Protein AF-A0A7D7QKU8-F1 (afdb_monomer_lite)

Sequence (83 aa):
MAKLKTLTERIRSWAHGTGKYATAEFKWFTEEGFKC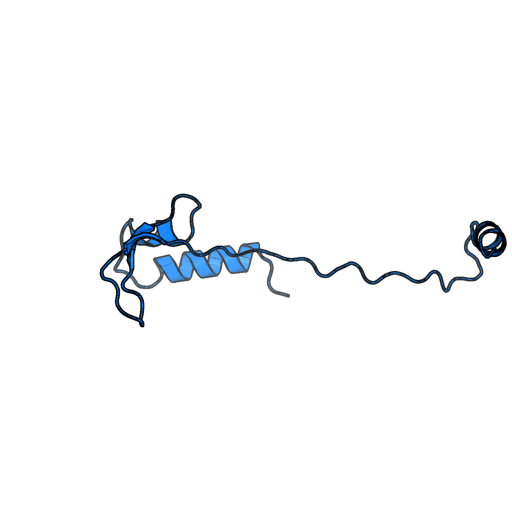EVLPVKGGGWIKGRFRFRLEFVPDEPEVIQPTDPKSPLADLRSHLDV

Secondary structure (DSSP, 8-state):
---HHHHHHHHHHHHHTTS---SSGGGGGSTT-EEEEE--TT-S--EEEEE-------PPPPP------TT-TTHHHHTTS--

Radius of gyration: 24.79 Å; chains: 1; bounding box: 47×61×51 Å

pLDDT: mean 74.31, std 13.81, range [48.66, 97.0]

Foldseek 3Di:
DDDPVNVVVVVVCVVVVPPDDPDQPCQQADPNAHWDWDADPVGPDTHTDGHHDDDDDDDDDPDPPPCPPCPDPCNVVVVVPPD

InterPro domains:
  IPR014971 KGK [PF08872] (24-80)

Structure (mmCIF, N/CA/C/O backbone):
data_AF-A0A7D7QKU8-F1
#
_entry.id   AF-A0A7D7QKU8-F1
#
loop_
_atom_site.group_PDB
_atom_site.id
_atom_site.type_symbol
_atom_site.label_atom_id
_atom_site.label_alt_id
_atom_site.label_comp_id
_atom_site.label_asym_id
_atom_site.label_entity_id
_atom_site.label_seq_id
_atom_site.p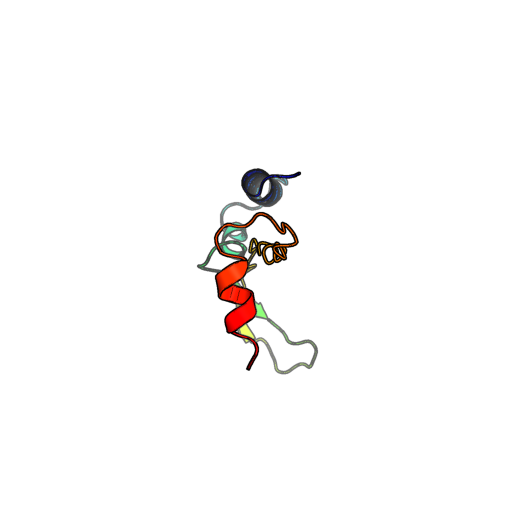dbx_PDB_ins_code
_atom_site.Cartn_x
_atom_site.Cartn_y
_atom_site.Cartn_z
_atom_site.occupancy
_atom_site.B_iso_or_equiv
_atom_site.auth_seq_id
_atom_site.auth_comp_id
_atom_site.auth_asym_id
_atom_site.auth_atom_id
_atom_site.pdbx_PDB_model_num
ATOM 1 N N . MET A 1 1 ? 4.978 0.980 -24.543 1.00 50.25 1 MET A N 1
ATOM 2 C CA . MET A 1 1 ? 5.343 0.428 -23.219 1.00 50.25 1 MET A CA 1
ATOM 3 C C . MET A 1 1 ? 5.472 1.566 -22.218 1.00 50.25 1 MET A C 1
ATOM 5 O O . MET A 1 1 ? 6.250 2.483 -22.461 1.00 50.25 1 MET A O 1
ATOM 9 N N . ALA A 1 2 ? 4.688 1.554 -21.140 1.00 54.06 2 ALA A N 1
ATOM 10 C CA . ALA A 1 2 ? 4.845 2.523 -20.057 1.00 54.06 2 ALA A CA 1
ATOM 11 C C . ALA A 1 2 ? 5.989 2.068 -19.138 1.00 54.06 2 ALA A C 1
ATOM 13 O O . ALA A 1 2 ? 6.037 0.910 -18.737 1.00 54.06 2 ALA A O 1
ATOM 14 N N . LYS A 1 3 ? 6.933 2.963 -18.839 1.00 73.62 3 LYS A N 1
ATOM 15 C CA . LYS A 1 3 ? 8.081 2.665 -17.971 1.00 73.62 3 LYS A CA 1
ATOM 16 C C . LYS A 1 3 ? 7.648 2.761 -16.504 1.00 73.62 3 LYS A C 1
ATOM 18 O O . LYS A 1 3 ? 6.896 3.669 -16.158 1.00 73.62 3 LYS A O 1
ATOM 23 N N . LEU A 1 4 ? 8.165 1.887 -15.636 1.00 67.88 4 LEU A N 1
ATOM 24 C CA . LEU A 1 4 ? 7.839 1.845 -14.198 1.00 67.88 4 LEU A CA 1
ATOM 25 C C . LEU A 1 4 ? 7.972 3.218 -13.517 1.00 67.88 4 LEU A C 1
ATOM 27 O O . LEU A 1 4 ? 7.102 3.624 -12.757 1.00 67.88 4 LEU A O 1
ATOM 31 N N . LYS A 1 5 ? 9.008 3.985 -13.877 1.00 67.44 5 LYS A N 1
ATOM 32 C CA . LYS A 1 5 ? 9.216 5.358 -13.395 1.00 67.44 5 LYS A CA 1
ATOM 33 C C . LYS A 1 5 ? 8.012 6.268 -13.680 1.00 67.44 5 LYS A C 1
ATOM 35 O O . LYS A 1 5 ? 7.562 6.980 -12.792 1.00 67.44 5 LYS A O 1
ATOM 40 N N . THR A 1 6 ? 7.438 6.173 -14.878 1.00 70.06 6 THR A N 1
ATOM 41 C CA . THR A 1 6 ? 6.251 6.934 -15.294 1.00 70.06 6 THR A CA 1
ATOM 42 C C . THR A 1 6 ? 4.99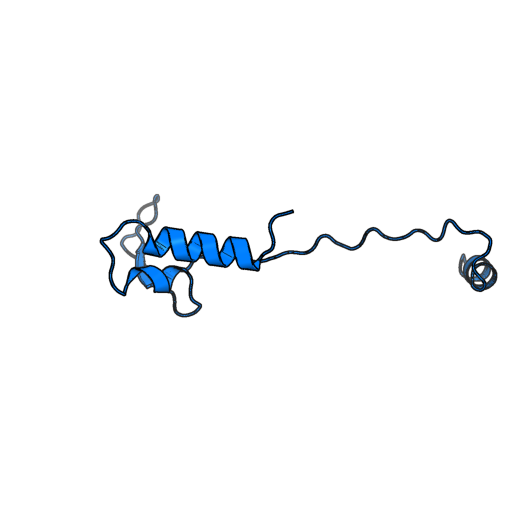1 6.488 -14.548 1.00 70.06 6 THR A C 1
ATOM 44 O O . THR A 1 6 ? 4.127 7.316 -14.271 1.00 70.06 6 THR A O 1
ATOM 47 N N . LEU A 1 7 ? 4.874 5.203 -14.194 1.00 69.00 7 LEU A N 1
ATOM 48 C CA . LEU A 1 7 ? 3.774 4.702 -13.363 1.00 69.00 7 LEU A CA 1
ATOM 49 C C . LEU A 1 7 ? 3.869 5.266 -11.942 1.00 69.00 7 LEU A C 1
ATOM 51 O O . LEU A 1 7 ? 2.901 5.841 -11.451 1.00 69.00 7 LEU A O 1
ATOM 55 N N . THR A 1 8 ? 5.045 5.180 -11.318 1.00 68.38 8 THR A N 1
ATOM 56 C CA . THR A 1 8 ? 5.292 5.734 -9.980 1.00 68.38 8 THR A CA 1
ATOM 57 C C . THR A 1 8 ? 5.054 7.243 -9.948 1.00 68.38 8 THR A C 1
ATOM 59 O O . THR A 1 8 ? 4.395 7.748 -9.040 1.00 68.38 8 THR A O 1
ATOM 62 N N . GLU A 1 9 ? 5.527 7.970 -10.962 1.00 69.44 9 GLU A N 1
ATOM 63 C CA . GLU A 1 9 ? 5.298 9.412 -11.106 1.00 69.44 9 GLU A CA 1
ATOM 64 C C . GLU A 1 9 ? 3.812 9.746 -11.283 1.00 69.44 9 GLU A C 1
ATOM 66 O O . GLU A 1 9 ? 3.337 10.706 -10.681 1.00 69.44 9 GLU A O 1
ATOM 71 N N . ARG A 1 10 ? 3.048 8.944 -12.037 1.00 67.75 10 ARG A N 1
ATOM 72 C CA . ARG A 1 10 ? 1.599 9.143 -12.204 1.00 67.75 10 ARG A CA 1
ATOM 73 C C . ARG A 1 10 ? 0.803 8.820 -10.950 1.00 67.75 10 ARG A C 1
ATOM 75 O O . ARG A 1 10 ? -0.105 9.573 -10.630 1.00 67.75 10 ARG A O 1
ATOM 82 N N . ILE A 1 11 ? 1.152 7.760 -10.225 1.00 72.38 11 ILE A N 1
ATOM 83 C CA . ILE A 1 11 ? 0.512 7.412 -8.946 1.00 72.38 11 ILE A CA 1
ATOM 84 C C . ILE A 1 11 ? 0.781 8.510 -7.918 1.00 72.38 11 ILE A C 1
ATOM 86 O O . ILE A 1 11 ? -0.138 8.981 -7.251 1.00 72.38 11 ILE A O 1
ATOM 90 N N . ARG A 1 12 ? 2.025 8.995 -7.854 1.00 67.81 12 ARG A N 1
ATOM 91 C CA . ARG A 1 12 ? 2.402 10.127 -7.005 1.00 67.81 12 ARG A CA 1
ATOM 92 C C . ARG A 1 12 ? 1.681 11.412 -7.421 1.00 67.81 12 ARG A C 1
ATOM 94 O O . ARG A 1 12 ? 1.144 12.112 -6.571 1.00 67.81 12 ARG A O 1
ATOM 101 N N . SER A 1 13 ? 1.630 11.718 -8.717 1.00 67.19 13 SER A N 1
ATOM 102 C CA . SER A 1 13 ? 0.908 12.882 -9.239 1.00 67.19 13 SER A CA 1
ATOM 103 C C . SER A 1 13 ? -0.597 12.779 -9.020 1.00 67.19 13 SER A C 1
ATOM 105 O O . SER A 1 13 ? -1.221 13.808 -8.819 1.00 67.19 13 SER A O 1
ATOM 107 N N . TRP A 1 14 ? -1.189 11.586 -9.051 1.00 65.44 14 TRP A N 1
ATOM 108 C CA . TRP A 1 14 ? -2.598 11.365 -8.724 1.00 65.44 14 TRP A CA 1
ATOM 109 C C . TRP A 1 14 ? -2.850 11.606 -7.233 1.00 65.44 14 TRP A C 1
ATOM 111 O O . TRP A 1 14 ? -3.745 12.372 -6.891 1.00 65.44 14 TRP A O 1
ATOM 121 N N . ALA A 1 15 ? -1.983 11.081 -6.363 1.00 62.62 15 ALA A N 1
ATOM 122 C CA . ALA A 1 15 ? -2.037 11.342 -4.924 1.00 62.62 15 ALA A CA 1
ATOM 123 C C . ALA A 1 15 ? -1.861 12.837 -4.576 1.00 62.62 15 ALA A C 1
ATOM 125 O O . ALA A 1 15 ? -2.413 13.312 -3.589 1.00 62.62 15 ALA A O 1
ATOM 126 N N . HIS A 1 16 ? -1.117 13.601 -5.385 1.00 62.53 16 HIS A N 1
ATOM 127 C CA . HIS A 1 16 ? -0.955 15.052 -5.209 1.00 62.53 16 HIS A CA 1
ATOM 128 C C . HIS A 1 16 ? -1.965 15.908 -6.004 1.00 62.53 16 HIS A C 1
ATOM 130 O O . HIS A 1 16 ? -2.133 17.090 -5.710 1.00 62.53 16 HIS A O 1
ATOM 136 N N . GLY A 1 17 ? -2.617 15.346 -7.024 1.00 55.41 17 GLY A N 1
ATOM 137 C CA . GLY A 1 17 ? -3.229 16.081 -8.140 1.00 55.41 17 GLY A CA 1
ATOM 138 C C . GLY A 1 17 ? -4.646 16.594 -7.914 1.00 55.41 17 GLY A C 1
ATOM 139 O O . GLY A 1 17 ? -5.181 17.294 -8.768 1.00 55.41 17 GLY A O 1
ATOM 140 N N . THR A 1 18 ? -5.257 16.302 -6.769 1.00 51.75 18 THR A N 1
ATOM 141 C CA . THR A 1 18 ? -6.591 16.811 -6.414 1.00 51.75 18 THR A CA 1
ATOM 142 C C . THR A 1 18 ? -6.582 17.522 -5.060 1.00 51.75 18 THR A C 1
ATOM 144 O O . THR A 1 18 ? -7.440 17.311 -4.214 1.00 51.75 18 THR A O 1
ATOM 147 N N . GLY A 1 19 ? -5.583 18.375 -4.831 1.00 50.47 19 GLY A N 1
ATOM 148 C CA . GLY A 1 19 ? -5.760 19.655 -4.138 1.00 50.47 19 GLY A CA 1
ATOM 149 C C . GLY A 1 19 ? -6.265 19.719 -2.687 1.00 50.47 19 GLY A C 1
ATOM 150 O O . GLY A 1 19 ? -6.613 20.827 -2.287 1.00 50.47 19 GLY A O 1
ATOM 151 N N . LYS A 1 20 ? -6.325 18.648 -1.877 1.00 48.66 20 LYS A N 1
ATOM 152 C CA . LYS A 1 20 ? -6.802 18.784 -0.474 1.00 48.66 20 LYS A CA 1
ATOM 153 C C . LYS A 1 20 ? -6.095 17.993 0.626 1.00 48.66 20 LYS A C 1
ATOM 155 O O . LYS A 1 20 ? -6.404 18.239 1.788 1.00 48.66 20 LYS A O 1
ATOM 160 N N . TYR A 1 21 ? -5.124 17.132 0.332 1.00 49.50 21 TYR A N 1
ATOM 161 C CA . TYR A 1 21 ? -4.538 16.290 1.378 1.00 49.50 21 TYR A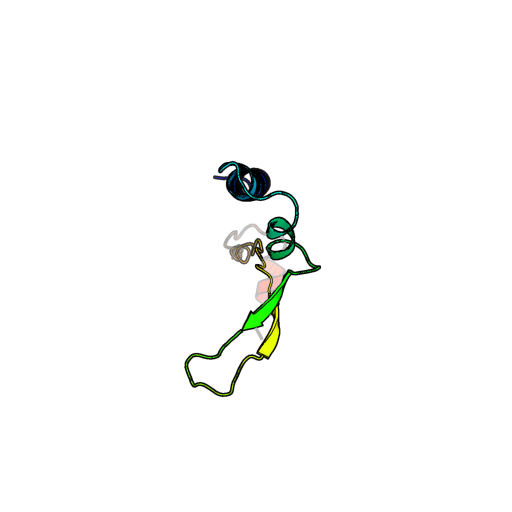 CA 1
ATOM 162 C C . TYR A 1 21 ? -3.047 16.538 1.540 1.00 49.50 21 TYR A C 1
ATOM 164 O O . TYR A 1 21 ? -2.183 15.928 0.910 1.00 49.50 21 TYR A O 1
ATOM 172 N N . ALA A 1 22 ? -2.751 17.492 2.417 1.00 50.84 22 ALA A N 1
ATOM 173 C CA . ALA A 1 22 ? -1.421 17.649 2.960 1.00 50.84 22 ALA A CA 1
ATOM 174 C C . ALA A 1 22 ? -1.063 16.402 3.797 1.00 50.84 22 ALA A C 1
ATOM 176 O O . ALA A 1 22 ? -1.806 15.973 4.678 1.00 50.84 22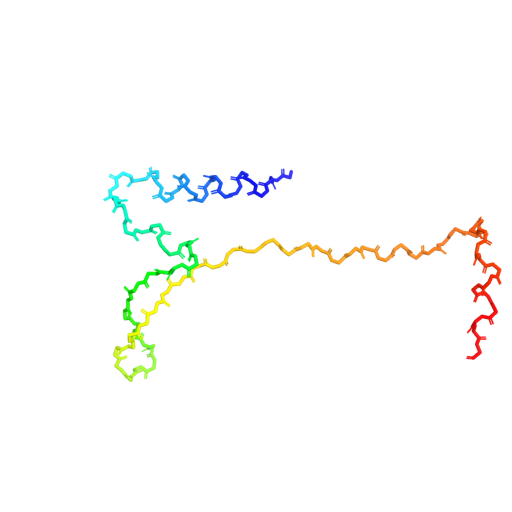 ALA A O 1
ATOM 177 N N . THR A 1 23 ? 0.106 15.840 3.485 1.00 56.88 23 THR A N 1
ATOM 178 C CA . THR A 1 23 ? 1.037 15.118 4.376 1.00 56.88 23 THR A CA 1
ATOM 179 C C . THR A 1 23 ? 0.666 13.747 4.973 1.00 56.88 23 THR A C 1
ATOM 181 O O . THR A 1 23 ? 1.591 12.973 5.220 1.00 56.88 23 THR A O 1
ATOM 184 N N . ALA A 1 24 ? -0.601 13.364 5.153 1.00 56.34 24 ALA A N 1
ATOM 185 C CA . ALA A 1 24 ? -0.957 12.086 5.804 1.00 56.34 24 ALA A CA 1
ATOM 186 C C . ALA A 1 24 ? -1.159 10.900 4.833 1.00 56.34 24 ALA A C 1
ATOM 188 O O . ALA A 1 24 ? -0.827 9.755 5.149 1.00 56.34 24 ALA A O 1
ATOM 189 N N . GLU A 1 25 ? -1.663 11.171 3.631 1.00 60.25 25 GLU A N 1
ATOM 190 C CA . GLU A 1 25 ? -2.173 10.147 2.704 1.00 60.25 25 GLU A CA 1
ATOM 191 C C . GLU A 1 25 ? -1.104 9.511 1.805 1.00 60.25 25 GLU A C 1
ATOM 193 O O . GLU A 1 25 ? -1.349 8.511 1.135 1.00 60.25 25 GLU A O 1
ATOM 198 N N . PHE A 1 26 ? 0.132 10.009 1.838 1.00 65.69 26 PHE A N 1
ATOM 199 C CA . PHE A 1 26 ? 1.232 9.356 1.126 1.00 65.69 26 PHE A CA 1
ATOM 200 C C . PHE A 1 26 ? 1.729 8.094 1.844 1.00 65.69 26 PHE A C 1
ATOM 202 O O . PHE A 1 26 ? 2.234 7.178 1.200 1.00 65.69 26 PHE A O 1
ATOM 209 N N . LYS A 1 27 ? 1.552 8.006 3.172 1.00 71.50 27 LYS A N 1
ATOM 210 C CA . LYS A 1 27 ? 2.058 6.883 3.983 1.00 71.50 27 LYS A CA 1
ATOM 211 C C . LYS A 1 27 ? 1.471 5.530 3.589 1.00 71.50 27 LYS A C 1
ATOM 213 O O . LYS A 1 27 ? 2.081 4.498 3.831 1.00 71.50 27 LYS A O 1
ATOM 218 N N . TRP A 1 28 ? 0.312 5.534 2.940 1.00 77.31 28 TRP A N 1
ATOM 219 C CA . TRP A 1 28 ? -0.320 4.339 2.396 1.00 77.31 28 TRP A CA 1
ATOM 220 C C . TRP A 1 28 ? 0.550 3.677 1.322 1.00 77.31 28 TRP A C 1
ATOM 222 O O . TRP A 1 28 ? 0.490 2.466 1.176 1.00 77.31 28 TRP A O 1
ATOM 232 N N . PHE A 1 29 ? 1.376 4.444 0.607 1.00 75.75 29 PHE A N 1
ATOM 233 C CA . PHE A 1 29 ? 2.263 3.963 -0.458 1.00 75.75 29 PHE A CA 1
ATOM 234 C C . PHE A 1 29 ? 3.728 3.839 -0.015 1.00 75.75 29 PHE A C 1
ATOM 236 O O . PHE A 1 29 ? 4.608 3.637 -0.850 1.00 75.75 29 PHE A O 1
ATOM 243 N N . THR A 1 30 ? 4.014 3.988 1.282 1.00 76.88 30 THR A N 1
ATOM 244 C CA . THR A 1 30 ? 5.356 3.790 1.842 1.00 76.88 30 THR A CA 1
ATOM 245 C C . THR A 1 30 ? 5.408 2.530 2.696 1.00 76.88 30 THR A C 1
ATOM 247 O O . THR A 1 30 ? 4.387 1.993 3.128 1.00 76.88 30 THR A O 1
ATOM 250 N N . GLU A 1 31 ? 6.624 2.078 3.000 1.00 83.19 31 GLU A N 1
ATOM 251 C CA . GLU A 1 31 ? 6.838 0.954 3.916 1.00 83.19 31 GLU A CA 1
ATOM 252 C C . GLU A 1 31 ? 6.282 1.220 5.325 1.00 83.19 31 GLU A C 1
ATOM 254 O O . GLU A 1 31 ? 5.895 0.272 6.010 1.00 83.19 31 GLU A O 1
ATOM 259 N N . GLU A 1 32 ? 6.198 2.494 5.738 1.00 85.00 32 GLU A N 1
ATOM 260 C CA . GLU A 1 32 ? 5.657 2.908 7.040 1.00 85.00 32 GLU A CA 1
ATOM 261 C C . GLU A 1 32 ? 4.179 2.519 7.192 1.00 85.00 32 GLU A C 1
ATOM 263 O O . GLU A 1 32 ? 3.760 2.118 8.281 1.00 85.00 32 GLU A O 1
ATOM 268 N N . GLY A 1 33 ? 3.399 2.609 6.109 1.00 84.06 33 GLY A N 1
ATOM 269 C CA . GLY A 1 33 ? 1.952 2.428 6.142 1.00 84.06 33 GLY A CA 1
ATOM 270 C C . GLY A 1 33 ? 1.220 3.524 6.923 1.00 84.06 33 GLY A C 1
ATOM 271 O O . GLY A 1 33 ? 1.808 4.364 7.611 1.00 84.06 33 GLY A O 1
ATOM 272 N N . PHE A 1 34 ? -0.107 3.510 6.850 1.00 86.81 34 PHE A N 1
ATOM 273 C CA . PHE A 1 34 ? -0.963 4.429 7.592 1.00 86.81 34 PHE A CA 1
ATOM 274 C C . PHE A 1 34 ? -1.595 3.732 8.800 1.00 86.81 34 PHE A C 1
ATOM 276 O O . PHE A 1 34 ? -2.172 2.656 8.662 1.00 86.81 34 PHE A O 1
ATOM 283 N N . LYS A 1 35 ? -1.480 4.324 9.998 1.00 91.50 35 LYS A N 1
ATOM 284 C CA . LYS A 1 35 ? -2.107 3.791 11.220 1.00 91.50 35 LYS A CA 1
ATOM 285 C C . LYS A 1 35 ? -3.621 3.983 11.149 1.00 91.50 35 LYS A C 1
ATOM 287 O O . LYS A 1 35 ? -4.081 5.115 11.042 1.00 91.50 35 LYS A O 1
ATOM 292 N N . CYS A 1 36 ? -4.379 2.899 11.255 1.00 91.25 36 CYS A N 1
ATOM 293 C CA . CYS A 1 36 ? -5.837 2.935 11.185 1.00 91.25 36 CYS A CA 1
ATOM 294 C C . CYS A 1 36 ? -6.472 1.754 11.926 1.00 91.25 36 CYS A C 1
ATOM 296 O O . CYS A 1 36 ? -5.784 0.873 12.448 1.00 91.25 36 CYS A O 1
ATOM 298 N N . GLU A 1 37 ? -7.800 1.740 11.945 1.00 95.25 37 GLU A N 1
ATOM 299 C CA . GLU A 1 37 ? -8.609 0.612 12.386 1.00 95.25 37 GLU A CA 1
ATOM 300 C C . GLU A 1 37 ? -9.422 0.069 11.211 1.00 95.25 37 GLU A C 1
ATOM 302 O O . GLU A 1 37 ? -9.898 0.840 10.378 1.00 95.25 37 GLU A O 1
ATOM 307 N N . VAL A 1 38 ? -9.575 -1.253 11.132 1.00 93.38 38 VAL A N 1
ATOM 308 C CA . VAL A 1 38 ? -10.392 -1.919 10.108 1.00 93.38 38 VAL A CA 1
ATOM 309 C C . VAL A 1 38 ? -11.499 -2.708 10.790 1.00 93.38 38 VAL A C 1
ATOM 311 O O . VAL A 1 38 ? -11.237 -3.461 11.726 1.00 93.38 38 VAL A O 1
ATOM 314 N N . LEU A 1 39 ? -12.730 -2.546 10.308 1.00 95.06 39 LEU A N 1
ATOM 315 C CA . LEU A 1 39 ? -13.880 -3.339 10.728 1.00 95.06 39 LEU A CA 1
ATOM 316 C C . LEU A 1 39 ? -14.098 -4.482 9.723 1.00 95.06 39 LEU A C 1
ATOM 318 O O . LEU A 1 39 ? -14.415 -4.207 8.562 1.00 95.06 39 LEU A O 1
ATOM 322 N N . PRO A 1 40 ? -13.934 -5.757 10.115 1.00 92.81 40 PRO A N 1
ATOM 323 C CA . PRO A 1 40 ? -14.199 -6.874 9.220 1.00 92.81 40 PRO A CA 1
ATOM 324 C C . PRO A 1 40 ? -15.683 -6.955 8.855 1.00 92.81 40 PRO A C 1
ATOM 326 O O . PRO A 1 40 ? -16.557 -6.765 9.699 1.00 92.81 40 PRO A O 1
ATOM 329 N N . VAL A 1 41 ? -15.976 -7.345 7.612 1.00 94.12 41 VAL A N 1
ATOM 330 C CA . VAL A 1 41 ? -17.360 -7.509 7.121 1.00 94.12 41 VAL A CA 1
ATOM 331 C C . VAL A 1 41 ? -18.145 -8.540 7.942 1.00 94.12 41 VAL A C 1
ATOM 333 O O . VAL A 1 41 ? -19.351 -8.416 8.113 1.00 94.12 41 VAL A O 1
ATOM 336 N N . LYS A 1 42 ? -17.458 -9.545 8.498 1.00 94.31 42 LYS A N 1
ATOM 337 C CA . LYS A 1 42 ? -18.058 -10.585 9.349 1.00 94.31 42 LYS A CA 1
ATOM 338 C C . LYS A 1 42 ? -18.320 -10.126 10.795 1.00 94.31 42 LYS A C 1
ATOM 340 O O . LYS A 1 42 ? -18.715 -10.945 11.619 1.00 94.31 42 LYS A O 1
ATOM 345 N N . GLY A 1 43 ? -18.091 -8.851 11.119 1.00 90.31 43 GLY A N 1
ATOM 346 C CA . GLY A 1 43 ? -18.123 -8.344 12.490 1.00 90.31 43 GLY A CA 1
ATOM 347 C C . GLY A 1 43 ? -16.851 -8.691 13.275 1.00 90.31 43 GLY A C 1
ATOM 348 O O . GLY A 1 43 ? -15.816 -9.005 12.691 1.00 90.31 43 GLY A O 1
ATOM 349 N N . GLY A 1 44 ? -16.918 -8.608 14.608 1.00 91.56 44 GLY A N 1
ATOM 350 C CA . GLY A 1 44 ? -15.770 -8.853 15.500 1.00 91.56 44 GLY A CA 1
ATOM 351 C C . GLY A 1 44 ? -15.069 -7.593 16.026 1.00 91.56 44 GLY A C 1
ATOM 352 O O . GLY A 1 44 ? -14.074 -7.704 16.733 1.00 91.56 44 GLY A O 1
ATOM 353 N N . GLY A 1 45 ? -15.613 -6.407 15.734 1.00 96.44 45 GLY A N 1
ATOM 354 C CA . GLY A 1 45 ? -15.116 -5.125 16.240 1.00 96.44 45 GLY A CA 1
ATOM 355 C C . GLY A 1 45 ? -14.001 -4.504 15.393 1.00 96.44 45 GLY A C 1
ATOM 356 O O . GLY A 1 45 ? -13.589 -5.044 14.368 1.00 96.44 45 GLY A O 1
ATOM 357 N N . TRP A 1 46 ? -13.546 -3.323 15.815 1.00 97.00 46 TRP A N 1
ATOM 358 C CA . TRP A 1 46 ? -12.477 -2.578 15.150 1.00 97.00 46 TRP A CA 1
ATOM 359 C C . TRP A 1 46 ? -11.107 -3.175 15.474 1.00 97.00 46 TRP A C 1
ATOM 361 O O . TRP A 1 46 ? -10.760 -3.368 16.639 1.00 97.00 46 TRP A O 1
ATOM 371 N N . ILE A 1 47 ? -10.310 -3.436 14.438 1.00 96.56 47 ILE A N 1
ATOM 372 C CA . ILE A 1 47 ? -8.963 -3.995 14.562 1.00 96.56 47 ILE A CA 1
ATOM 373 C C . ILE A 1 47 ? -7.941 -2.898 14.280 1.00 96.56 47 ILE A C 1
ATOM 375 O O . ILE A 1 47 ? -7.840 -2.421 13.150 1.00 96.56 47 ILE A O 1
ATOM 379 N N . LYS A 1 48 ? -7.154 -2.526 15.294 1.00 96.62 48 LYS A N 1
ATOM 380 C CA . LYS A 1 48 ? -6.042 -1.569 15.169 1.00 96.62 48 LYS A CA 1
ATOM 381 C C . LYS A 1 48 ? -4.887 -2.168 14.380 1.00 96.62 48 LYS A C 1
ATOM 383 O O . LYS A 1 48 ? -4.460 -3.289 14.645 1.00 96.62 48 LYS A O 1
ATOM 388 N N . GLY A 1 49 ? -4.324 -1.388 13.466 1.00 94.62 49 GLY A N 1
ATOM 389 C CA . GLY A 1 49 ? -3.176 -1.815 12.681 1.00 94.62 49 GLY A CA 1
ATOM 390 C C . GLY A 1 49 ? -2.597 -0.719 11.798 1.00 94.62 49 GLY A C 1
ATOM 391 O O . GLY A 1 49 ? -2.751 0.480 12.051 1.00 94.62 49 GLY A O 1
ATOM 392 N N . ARG A 1 50 ? -1.885 -1.156 10.760 1.00 92.25 50 ARG A N 1
ATOM 393 C CA . ARG A 1 50 ? -1.373 -0.298 9.693 1.00 92.25 50 ARG A CA 1
ATOM 394 C C . ARG A 1 50 ? -1.803 -0.847 8.346 1.00 92.25 50 ARG A C 1
ATOM 396 O O . ARG A 1 50 ? -1.666 -2.044 8.110 1.00 92.25 50 ARG A O 1
ATOM 403 N N . PHE A 1 51 ? -2.277 0.033 7.477 1.00 87.50 51 PHE A N 1
ATOM 404 C CA . PHE A 1 51 ? -2.658 -0.303 6.113 1.00 87.50 51 PHE A CA 1
ATOM 405 C C . PHE A 1 51 ? -1.644 0.277 5.124 1.00 87.50 51 PHE A C 1
ATOM 407 O O . PHE A 1 51 ? -1.226 1.429 5.264 1.00 87.50 51 PHE A O 1
ATOM 414 N N . ARG A 1 52 ? -1.240 -0.516 4.125 1.00 89.12 52 ARG A N 1
ATOM 415 C CA . ARG A 1 52 ? -0.344 -0.078 3.047 1.00 89.12 52 ARG A CA 1
ATOM 416 C C . ARG A 1 52 ? -0.668 -0.763 1.720 1.00 89.12 52 ARG A C 1
ATOM 418 O O . ARG A 1 52 ? -1.028 -1.937 1.703 1.00 89.12 52 ARG A O 1
ATOM 425 N N . PHE A 1 53 ? -0.482 -0.038 0.625 1.00 83.06 53 PHE A N 1
ATOM 426 C CA . PHE A 1 53 ? -0.494 -0.540 -0.741 1.00 83.06 53 PHE A CA 1
ATOM 427 C C . PHE A 1 53 ? 0.933 -0.887 -1.161 1.00 83.06 53 PHE A C 1
ATOM 429 O O . PHE A 1 53 ? 1.826 -0.043 -1.103 1.00 83.06 53 PHE A O 1
ATOM 436 N N . ARG A 1 54 ? 1.141 -2.127 -1.610 1.00 82.75 54 ARG A N 1
ATOM 437 C CA . ARG A 1 54 ? 2.410 -2.578 -2.185 1.00 82.75 54 ARG A CA 1
ATOM 438 C C . ARG A 1 54 ? 2.234 -2.732 -3.690 1.00 82.75 54 ARG A C 1
ATOM 440 O O . ARG A 1 54 ? 1.360 -3.469 -4.134 1.00 82.75 54 ARG A O 1
ATOM 447 N N . LEU A 1 55 ? 3.046 -2.012 -4.453 1.00 77.00 55 LEU A N 1
ATOM 448 C CA . LEU A 1 55 ? 3.095 -2.092 -5.909 1.00 77.00 55 LEU A CA 1
ATOM 449 C C . LEU A 1 55 ? 4.436 -2.703 -6.285 1.00 77.00 55 LEU A C 1
ATOM 451 O O . LEU A 1 55 ? 5.479 -2.168 -5.910 1.00 77.00 55 LEU A O 1
ATOM 455 N N . GLU A 1 56 ? 4.409 -3.812 -7.010 1.00 79.94 56 GLU A N 1
ATOM 456 C CA . GLU A 1 56 ? 5.614 -4.535 -7.399 1.00 79.94 56 GLU A CA 1
ATOM 457 C C . GLU A 1 56 ? 5.659 -4.705 -8.909 1.00 79.94 56 GLU A C 1
ATOM 459 O O . GLU A 1 56 ? 4.636 -4.918 -9.559 1.00 79.94 56 GLU A O 1
ATOM 464 N N . PHE A 1 57 ? 6.865 -4.597 -9.461 1.00 83.56 57 PHE A N 1
ATOM 465 C CA . PHE A 1 57 ? 7.129 -5.051 -10.813 1.00 83.56 57 PHE A CA 1
ATOM 466 C C . PHE A 1 57 ? 7.559 -6.511 -10.736 1.00 83.56 57 PHE A C 1
ATOM 468 O O . PHE A 1 57 ? 8.613 -6.814 -10.177 1.00 83.56 57 PHE A O 1
ATOM 475 N N . VAL A 1 58 ? 6.733 -7.391 -11.286 1.00 85.69 58 VAL A N 1
ATOM 476 C CA . VAL A 1 58 ? 7.046 -8.808 -11.440 1.00 85.69 58 VAL A CA 1
ATOM 477 C C . VAL A 1 58 ? 7.440 -9.001 -12.902 1.00 85.69 58 VAL A C 1
ATOM 479 O O . VAL A 1 58 ? 6.569 -8.856 -13.760 1.00 85.69 58 VAL A O 1
ATOM 482 N N . PRO A 1 59 ? 8.732 -9.208 -13.218 1.00 86.19 59 PRO A N 1
ATOM 483 C CA . PRO A 1 59 ? 9.127 -9.524 -14.581 1.00 86.19 59 PRO A CA 1
ATOM 484 C C . PRO A 1 59 ? 8.554 -10.886 -14.969 1.00 86.19 59 PRO A C 1
ATOM 486 O O . PRO A 1 59 ? 8.504 -11.791 -14.135 1.00 86.19 59 PRO A O 1
ATOM 489 N N . ASP A 1 60 ? 8.157 -11.027 -16.230 1.00 87.94 60 ASP A N 1
ATOM 490 C CA . ASP A 1 60 ? 7.816 -12.334 -16.779 1.00 87.94 60 ASP A CA 1
ATOM 491 C C . ASP A 1 60 ? 9.034 -13.264 -16.678 1.00 87.94 60 ASP A C 1
ATOM 493 O O . ASP A 1 60 ? 10.186 -12.819 -16.797 1.00 87.94 60 ASP A O 1
ATOM 497 N N . GLU A 1 61 ? 8.785 -14.554 -16.441 1.00 85.62 61 GLU A N 1
ATOM 498 C CA . GLU A 1 61 ? 9.842 -15.556 -16.548 1.00 85.62 61 GLU A CA 1
ATOM 499 C C . GLU A 1 61 ? 10.441 -15.472 -17.958 1.00 85.62 61 GLU A C 1
ATOM 501 O O . GLU A 1 61 ? 9.690 -15.364 -18.933 1.00 85.62 61 GLU A O 1
ATOM 506 N N . PRO A 1 62 ? 11.780 -15.466 -18.094 1.00 82.00 62 PRO A N 1
ATOM 507 C CA . PRO A 1 62 ? 12.392 -15.403 -19.408 1.00 82.00 62 PRO A CA 1
ATOM 508 C C . PRO A 1 62 ? 11.882 -16.583 -20.227 1.00 82.00 62 PRO A C 1
ATOM 510 O O . PRO A 1 62 ? 11.949 -17.725 -19.768 1.00 82.00 62 PRO A O 1
ATOM 513 N N . GLU A 1 63 ? 11.381 -16.307 -21.435 1.00 78.50 63 GLU A N 1
ATOM 514 C CA . GLU A 1 63 ? 11.043 -17.367 -22.376 1.00 78.50 63 GLU A CA 1
ATOM 515 C C . GLU A 1 63 ? 12.258 -18.287 -22.483 1.00 78.50 63 GLU A C 1
ATOM 517 O O . GLU A 1 63 ? 13.365 -17.843 -22.807 1.00 78.50 63 GLU A O 1
ATOM 522 N N . VAL A 1 64 ? 12.070 -19.560 -22.127 1.00 72.44 64 VAL A N 1
ATOM 523 C CA . VAL A 1 64 ? 13.120 -20.563 -22.256 1.00 72.44 64 VAL A CA 1
ATOM 524 C C . VAL A 1 64 ? 13.450 -20.614 -23.735 1.00 72.44 64 VAL A C 1
ATOM 526 O O . VAL A 1 64 ? 12.687 -21.163 -24.530 1.00 72.44 64 VAL A O 1
ATOM 529 N N . ILE A 1 65 ? 14.579 -20.013 -24.108 1.00 67.69 65 ILE A N 1
ATOM 530 C CA . ILE A 1 65 ? 15.149 -20.152 -25.438 1.00 67.69 65 ILE A CA 1
ATOM 531 C C . ILE A 1 65 ? 15.522 -21.626 -25.535 1.00 67.69 65 ILE A C 1
ATOM 533 O O . ILE A 1 65 ? 16.602 -22.033 -25.106 1.00 67.69 65 ILE A O 1
ATOM 537 N N . GLN A 1 66 ? 14.595 -22.451 -26.022 1.00 63.31 66 GLN A N 1
ATOM 538 C CA . GLN A 1 66 ? 14.927 -23.807 -26.412 1.00 63.31 66 GLN A CA 1
ATOM 539 C C . GLN A 1 66 ? 16.023 -23.662 -27.466 1.00 63.31 66 GLN A C 1
ATOM 541 O O . GLN A 1 66 ? 15.813 -22.959 -28.458 1.00 63.31 66 GLN A O 1
ATOM 546 N N . PRO A 1 67 ? 17.213 -24.245 -27.259 1.00 59.69 67 PRO A N 1
ATOM 547 C CA . PRO A 1 67 ? 18.242 -24.231 -28.277 1.00 59.69 67 PRO A CA 1
ATOM 548 C C . PRO A 1 67 ? 17.782 -25.133 -29.430 1.00 59.69 67 PRO A C 1
ATOM 550 O O . PRO A 1 67 ? 18.165 -26.292 -29.513 1.00 59.69 67 PRO A O 1
ATOM 553 N N . THR A 1 68 ? 16.954 -24.606 -30.330 1.00 58.69 68 THR A N 1
ATOM 554 C CA . THR A 1 68 ? 16.624 -25.226 -31.622 1.00 58.69 68 THR A CA 1
ATOM 555 C C . THR A 1 68 ? 17.684 -24.918 -32.674 1.00 58.69 68 THR A C 1
ATOM 557 O O . THR A 1 68 ? 17.432 -25.100 -33.860 1.00 58.69 68 THR A O 1
ATOM 560 N N . ASP A 1 69 ? 18.854 -24.419 -32.267 1.00 59.97 69 ASP A N 1
ATOM 561 C CA . ASP A 1 69 ? 19.952 -24.141 -33.180 1.00 59.97 69 ASP A CA 1
ATOM 562 C C . ASP A 1 69 ? 20.877 -25.370 -33.257 1.00 59.97 69 ASP A C 1
ATOM 564 O O . ASP A 1 69 ? 21.696 -25.585 -32.352 1.00 59.97 69 ASP A O 1
ATOM 568 N N . PRO A 1 70 ? 20.772 -26.200 -34.314 1.00 59.50 70 PRO A N 1
ATOM 569 C CA . PRO A 1 70 ? 21.601 -27.394 -34.481 1.00 59.50 70 PRO A CA 1
ATOM 570 C C . PRO A 1 70 ? 23.093 -27.067 -34.659 1.00 59.50 70 PRO A C 1
ATOM 572 O O . PRO A 1 70 ? 23.908 -27.980 -34.733 1.00 59.50 70 PRO A O 1
ATOM 575 N N . LYS A 1 71 ? 23.476 -25.782 -34.729 1.00 64.00 71 LYS A N 1
ATOM 576 C CA . LYS A 1 71 ? 24.873 -25.324 -34.804 1.00 64.00 71 LYS A CA 1
ATOM 577 C C . LYS A 1 71 ? 25.444 -24.858 -33.463 1.00 64.00 71 LYS A C 1
ATOM 579 O O . LYS A 1 71 ? 26.516 -24.252 -33.443 1.00 64.00 71 LYS A O 1
ATOM 584 N N . SER A 1 72 ? 24.760 -25.099 -32.342 1.00 69.06 72 SER A N 1
ATOM 585 C CA . SER A 1 72 ? 25.345 -24.810 -31.030 1.00 69.06 72 SER A CA 1
ATOM 586 C C . SER A 1 72 ? 26.609 -25.664 -30.832 1.00 69.06 72 SER A C 1
ATOM 588 O O . SER A 1 72 ? 26.509 -26.886 -30.895 1.00 69.06 72 SER A O 1
ATOM 590 N N . PRO A 1 73 ? 27.777 -25.075 -30.508 1.00 70.31 73 PRO A N 1
ATOM 591 C CA . PRO A 1 73 ? 29.006 -25.833 -30.228 1.00 70.31 73 PRO A CA 1
ATOM 592 C C . PRO A 1 73 ? 28.870 -26.821 -29.060 1.00 70.31 73 PRO A C 1
ATOM 594 O O . PRO A 1 73 ? 29.710 -27.689 -28.868 1.00 70.31 73 PRO A O 1
ATOM 597 N N . LEU A 1 74 ? 27.822 -26.657 -28.247 1.00 72.31 74 LE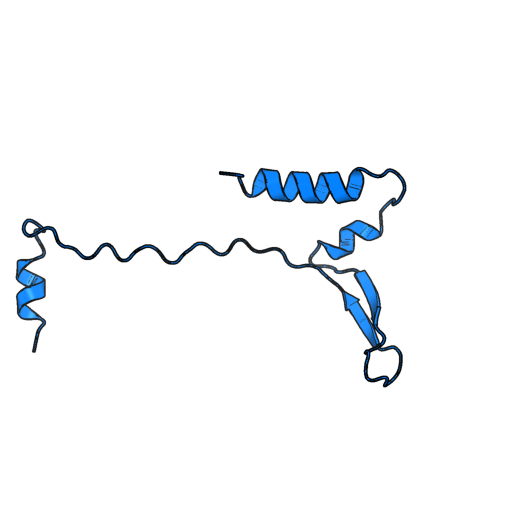U A N 1
ATOM 598 C CA . LEU A 1 74 ? 27.505 -27.501 -27.098 1.00 72.31 74 LEU A CA 1
ATOM 599 C C . LEU A 1 74 ? 26.348 -28.474 -27.394 1.00 72.31 74 LEU A C 1
ATOM 601 O O . LEU A 1 74 ? 25.820 -29.079 -26.463 1.00 72.31 74 LEU A O 1
ATOM 605 N N . ALA A 1 75 ? 25.888 -28.582 -28.647 1.00 70.06 75 ALA A N 1
ATOM 606 C CA . ALA A 1 75 ? 24.837 -29.524 -29.041 1.00 70.06 75 ALA A CA 1
ATOM 607 C C . ALA A 1 75 ? 25.283 -30.977 -28.808 1.00 70.06 75 ALA A C 1
ATOM 609 O O . ALA A 1 75 ? 24.559 -31.734 -28.166 1.00 70.06 75 ALA A O 1
ATOM 610 N N . ASP A 1 76 ? 26.516 -31.306 -29.202 1.00 74.31 76 ASP A N 1
ATOM 611 C CA . ASP A 1 76 ? 27.099 -32.650 -29.081 1.00 74.31 76 ASP A CA 1
ATOM 612 C C . ASP A 1 76 ? 27.191 -33.140 -27.626 1.00 74.31 76 ASP A C 1
ATOM 614 O O . ASP A 1 76 ? 27.062 -34.326 -27.338 1.00 74.31 76 ASP A O 1
ATOM 618 N N . LEU A 1 77 ? 27.378 -32.227 -26.670 1.00 74.56 77 LEU A N 1
ATOM 619 C CA . LEU A 1 77 ? 27.446 -32.576 -25.248 1.00 74.56 77 LEU A CA 1
ATOM 620 C C . LEU A 1 77 ? 26.070 -32.914 -24.668 1.00 74.56 77 LEU A C 1
ATOM 622 O O . LEU A 1 77 ? 25.973 -33.718 -23.745 1.00 74.56 77 LEU A O 1
ATOM 626 N N . ARG A 1 78 ? 25.001 -32.311 -25.201 1.00 74.00 78 ARG A N 1
ATOM 627 C CA . ARG A 1 78 ? 23.634 -32.535 -24.715 1.00 74.00 78 ARG A CA 1
ATOM 628 C C . ARG A 1 78 ? 23.081 -33.879 -25.178 1.00 74.00 78 ARG A C 1
ATOM 630 O O . ARG A 1 78 ? 22.407 -34.530 -24.392 1.00 74.00 78 ARG A O 1
ATOM 637 N N . SER A 1 79 ? 23.442 -34.343 -26.377 1.00 69.44 79 SER A N 1
ATOM 638 C CA . SER A 1 79 ? 23.044 -35.672 -26.873 1.00 69.44 79 SER A CA 1
ATOM 639 C C . SER A 1 79 ? 23.592 -36.843 -26.052 1.00 69.44 79 SER A C 1
ATOM 641 O O . SER A 1 79 ? 23.101 -37.957 -26.186 1.00 69.44 79 SER A O 1
ATOM 643 N N . HIS A 1 80 ? 24.601 -36.613 -25.208 1.00 70.06 80 HIS A N 1
ATOM 644 C CA . HIS A 1 80 ? 25.193 -37.641 -24.348 1.00 70.06 80 HIS A CA 1
ATOM 645 C C . HIS A 1 80 ? 24.637 -37.664 -22.915 1.00 70.06 80 HIS A C 1
ATOM 647 O O . HIS A 1 80 ? 25.066 -38.504 -22.126 1.00 70.06 80 HIS A O 1
ATOM 653 N N . LEU A 1 81 ? 23.719 -36.756 -22.562 1.00 72.06 81 LEU A N 1
ATOM 654 C CA . LEU A 1 81 ? 23.141 -36.661 -21.214 1.00 72.06 81 LEU A CA 1
ATOM 655 C C . LEU A 1 81 ? 21.765 -37.333 -21.080 1.00 72.06 81 LEU A C 1
ATOM 657 O O . LEU A 1 81 ? 21.296 -37.485 -19.955 1.00 72.06 81 LEU A O 1
ATOM 661 N N . ASP A 1 82 ? 21.149 -37.764 -22.186 1.00 59.28 82 ASP A N 1
ATOM 662 C CA . ASP A 1 82 ? 19.934 -38.586 -22.165 1.00 59.28 82 ASP A CA 1
ATOM 663 C C . ASP A 1 82 ? 20.302 -40.056 -21.861 1.00 59.28 82 ASP A C 1
ATOM 665 O O . ASP A 1 82 ? 20.525 -40.859 -22.772 1.00 59.28 82 ASP A O 1
ATOM 669 N N . VAL A 1 83 ? 20.393 -40.393 -20.567 1.00 52.56 83 VAL A N 1
ATOM 670 C CA . VAL A 1 83 ? 20.385 -41.769 -20.019 1.00 52.56 83 VAL A CA 1
ATOM 671 C C . VAL A 1 83 ? 19.256 -41.899 -19.007 1.00 52.56 83 VAL A C 1
ATOM 673 O O . VAL A 1 83 ? 19.167 -41.023 -18.118 1.00 52.56 83 VAL A O 1
#

Organism: NCBI:txid1472755